Protein AF-A0A2V6VBB5-F1 (afdb_monomer)

Mean predicted aligned error: 3.88 Å

Structure (mmCIF, N/CA/C/O backbone):
data_AF-A0A2V6VBB5-F1
#
_entry.id   AF-A0A2V6VBB5-F1
#
loop_
_atom_site.group_PDB
_atom_site.id
_atom_site.type_symbol
_atom_site.label_atom_id
_atom_site.label_alt_id
_atom_site.label_comp_id
_atom_site.label_asym_id
_atom_site.label_entity_id
_atom_site.label_seq_id
_atom_site.pdbx_PDB_ins_code
_atom_site.Cartn_x
_atom_site.Cartn_y
_atom_site.Cartn_z
_atom_site.occupancy
_atom_site.B_iso_or_equiv
_atom_site.auth_seq_id
_atom_site.auth_comp_id
_atom_site.auth_asym_id
_atom_site.auth_atom_id
_atom_site.pdbx_PDB_model_num
ATOM 1 N N . MET A 1 1 ? 20.850 9.454 -29.461 1.00 58.31 1 MET A N 1
ATOM 2 C CA . MET A 1 1 ? 20.823 8.357 -28.468 1.00 58.31 1 MET A CA 1
ATOM 3 C C . MET A 1 1 ? 19.413 7.794 -28.441 1.00 58.31 1 MET A C 1
ATOM 5 O O . MET A 1 1 ? 18.483 8.585 -28.383 1.00 58.31 1 MET A O 1
ATOM 9 N N . LYS A 1 2 ? 19.230 6.475 -28.577 1.00 57.50 2 LYS A N 1
ATOM 10 C CA . LYS A 1 2 ? 17.920 5.855 -28.328 1.00 57.50 2 LYS A CA 1
ATOM 11 C C . LYS A 1 2 ? 17.746 5.777 -26.811 1.00 57.50 2 LYS A C 1
ATOM 13 O O . LYS A 1 2 ? 18.608 5.198 -26.155 1.00 57.50 2 LYS A O 1
ATOM 18 N N . ASN A 1 3 ? 16.687 6.375 -26.271 1.00 69.12 3 ASN A N 1
ATOM 19 C CA . ASN A 1 3 ? 16.307 6.169 -24.875 1.00 69.12 3 ASN A CA 1
ATOM 20 C C . ASN A 1 3 ? 15.861 4.712 -24.739 1.00 69.12 3 ASN A C 1
ATOM 22 O O . ASN A 1 3 ? 14.818 4.335 -25.267 1.00 69.12 3 ASN A O 1
ATOM 26 N N . VAL A 1 4 ? 16.691 3.882 -24.110 1.00 75.88 4 VAL A N 1
ATOM 27 C CA . VAL A 1 4 ? 16.296 2.525 -23.735 1.00 75.88 4 VAL A CA 1
ATOM 28 C C . VAL A 1 4 ? 15.620 2.638 -22.379 1.00 75.88 4 VAL A C 1
ATOM 30 O O . VAL A 1 4 ? 16.287 2.790 -21.359 1.00 75.88 4 VAL A O 1
ATOM 33 N N . GLU A 1 5 ? 14.292 2.624 -22.380 1.00 85.44 5 GLU A N 1
ATOM 34 C CA . GLU A 1 5 ? 13.521 2.442 -21.154 1.00 85.44 5 GLU A CA 1
ATOM 35 C C . GLU A 1 5 ? 13.708 1.002 -20.672 1.00 85.44 5 GLU A C 1
ATOM 37 O O . GLU A 1 5 ? 13.475 0.043 -21.411 1.00 85.44 5 GLU A O 1
ATOM 42 N N . ILE A 1 6 ? 14.173 0.849 -19.433 1.00 92.00 6 ILE A N 1
ATOM 43 C CA . ILE A 1 6 ? 14.273 -0.456 -18.784 1.00 92.00 6 ILE A CA 1
ATOM 44 C C . ILE A 1 6 ? 12.877 -0.821 -18.284 1.00 92.00 6 ILE A C 1
ATOM 46 O O . ILE A 1 6 ? 12.219 -0.017 -17.623 1.00 92.00 6 ILE A O 1
ATOM 50 N N . SER A 1 7 ? 12.417 -2.031 -18.601 1.00 94.06 7 SER A N 1
ATOM 51 C CA . SER A 1 7 ? 11.127 -2.514 -18.112 1.00 94.06 7 SER A CA 1
ATOM 52 C C . SER A 1 7 ? 11.118 -2.607 -16.580 1.00 94.06 7 SER A C 1
ATOM 54 O O . SER A 1 7 ? 12.144 -2.958 -15.990 1.00 94.06 7 SER A O 1
ATOM 56 N N . PRO A 1 8 ? 9.973 -2.354 -15.920 1.00 95.75 8 PRO A N 1
ATOM 57 C CA . PRO A 1 8 ? 9.848 -2.554 -14.482 1.00 95.75 8 PRO A CA 1
ATOM 58 C C . PRO A 1 8 ? 10.252 -3.972 -14.076 1.00 95.75 8 PRO A C 1
ATOM 60 O O . PRO A 1 8 ? 10.001 -4.938 -14.807 1.00 95.75 8 PRO A O 1
ATOM 63 N N . HIS A 1 9 ? 10.844 -4.113 -12.892 1.00 95.56 9 HIS A N 1
ATOM 64 C CA . HIS A 1 9 ? 11.148 -5.429 -12.346 1.00 95.56 9 HIS A CA 1
ATOM 65 C C . HIS A 1 9 ? 9.848 -6.241 -12.173 1.00 95.56 9 HIS A C 1
ATOM 67 O O . HIS A 1 9 ? 8.820 -5.715 -11.749 1.00 95.56 9 HIS A O 1
ATOM 73 N N . GLY A 1 10 ? 9.863 -7.508 -12.598 1.00 94.75 10 GLY A N 1
ATOM 74 C CA . GLY A 1 10 ? 8.658 -8.344 -12.700 1.00 94.75 10 GLY A CA 1
ATOM 75 C C . GLY A 1 10 ? 7.751 -8.050 -13.906 1.00 94.75 10 GLY A C 1
ATOM 76 O O . GLY A 1 10 ? 6.668 -8.619 -14.005 1.00 94.75 10 GLY A O 1
ATOM 77 N N . GLY A 1 11 ? 8.170 -7.184 -14.836 1.00 95.88 11 GLY A N 1
ATOM 78 C CA . GLY A 1 11 ? 7.493 -6.946 -16.117 1.00 95.88 11 GLY A CA 1
ATOM 79 C C . GLY A 1 11 ? 6.303 -5.984 -16.064 1.00 95.88 11 GLY A C 1
ATOM 80 O O . GLY A 1 11 ? 5.751 -5.647 -17.110 1.00 95.88 11 GLY A O 1
ATOM 81 N N . ARG A 1 12 ? 5.913 -5.505 -14.876 1.00 96.31 12 ARG A N 1
ATOM 82 C CA . ARG A 1 12 ? 4.813 -4.550 -14.692 1.00 96.31 12 ARG A CA 1
ATOM 83 C C . ARG A 1 12 ? 5.105 -3.603 -13.533 1.00 96.31 12 ARG A C 1
ATOM 85 O O . ARG A 1 12 ? 5.479 -4.048 -12.455 1.00 96.31 12 ARG A O 1
ATOM 92 N N . LEU A 1 13 ? 4.864 -2.309 -13.744 1.00 97.38 13 LEU A N 1
ATOM 93 C CA . LEU A 1 13 ? 4.874 -1.319 -12.668 1.00 97.38 13 LEU A CA 1
ATOM 94 C C . LEU A 1 13 ? 3.617 -1.487 -11.805 1.00 97.38 13 LEU A C 1
ATOM 96 O O . LEU A 1 13 ? 2.493 -1.514 -12.314 1.00 97.38 13 LEU A O 1
ATOM 100 N N . VAL A 1 14 ? 3.801 -1.601 -10.497 1.00 98.31 14 VAL A N 1
ATOM 101 C CA . VAL A 1 14 ? 2.708 -1.636 -9.525 1.00 98.31 14 VAL A CA 1
ATOM 102 C C . VAL A 1 14 ? 2.328 -0.198 -9.142 1.00 98.31 14 VAL A C 1
ATOM 104 O O . VAL A 1 14 ? 3.092 0.466 -8.462 1.00 98.31 14 VAL A O 1
ATOM 107 N N . ASP A 1 15 ? 1.150 0.292 -9.549 1.00 97.94 15 ASP A N 1
ATOM 108 C CA . ASP A 1 15 ? 0.567 1.556 -9.047 1.00 97.94 15 ASP A CA 1
ATOM 109 C C . ASP A 1 15 ? -0.591 1.231 -8.092 1.00 97.94 15 ASP A C 1
ATOM 111 O O . ASP A 1 15 ? -1.590 0.626 -8.493 1.00 97.94 15 ASP A O 1
ATOM 115 N N . ARG A 1 16 ? -0.451 1.602 -6.815 1.00 97.44 16 ARG A N 1
ATOM 116 C CA . ARG A 1 16 ? -1.475 1.405 -5.773 1.00 97.44 16 ARG A CA 1
ATOM 117 C C . ARG A 1 16 ? -2.130 2.719 -5.334 1.00 97.44 16 ARG A C 1
ATOM 119 O O . ARG A 1 16 ? -2.909 2.721 -4.379 1.00 97.44 16 ARG A O 1
ATOM 126 N N . VAL A 1 17 ? -1.855 3.839 -6.006 1.00 97.94 17 VAL A N 1
ATOM 127 C CA . VAL A 1 17 ? -2.455 5.135 -5.673 1.00 97.94 17 VAL A CA 1
ATOM 128 C C . VAL A 1 17 ? -3.892 5.190 -6.192 1.00 97.94 17 VAL A C 1
ATOM 130 O O . VAL A 1 17 ? -4.158 5.321 -7.390 1.00 97.94 17 VAL A O 1
ATOM 133 N N . LEU A 1 18 ? -4.847 5.120 -5.264 1.00 97.94 18 LEU A N 1
ATOM 134 C CA . LEU A 1 18 ? -6.270 5.197 -5.585 1.00 97.94 18 LEU A CA 1
ATOM 135 C C . LEU A 1 18 ? -6.666 6.609 -6.031 1.00 97.94 18 LEU A C 1
ATOM 137 O O . LEU A 1 18 ? -6.216 7.612 -5.474 1.00 97.94 18 LEU A O 1
ATOM 141 N N . ARG A 1 19 ? -7.559 6.682 -7.021 1.00 98.12 19 ARG A N 1
ATOM 142 C CA . ARG A 1 19 ? -8.083 7.927 -7.604 1.00 98.12 19 ARG A CA 1
ATOM 143 C C . ARG A 1 19 ? -9.597 7.809 -7.806 1.00 98.12 19 ARG A C 1
ATOM 145 O O . ARG A 1 19 ? -10.130 6.701 -7.836 1.00 98.12 19 ARG A O 1
ATOM 152 N N . GLY A 1 20 ? -10.278 8.949 -7.936 1.00 98.31 20 GLY A N 1
ATOM 153 C CA . GLY A 1 20 ? -11.721 9.007 -8.198 1.00 98.31 20 GLY A CA 1
ATOM 154 C C . GLY A 1 20 ? -12.553 8.249 -7.160 1.00 98.31 20 GLY A C 1
ATOM 155 O O . GLY A 1 20 ? -12.325 8.374 -5.955 1.00 98.31 20 GLY A O 1
ATOM 156 N N . ASP A 1 21 ? -13.495 7.444 -7.644 1.00 98.38 21 ASP A N 1
ATOM 157 C CA . ASP A 1 21 ? -14.429 6.681 -6.813 1.00 98.38 21 ASP A CA 1
ATOM 158 C C . ASP A 1 21 ? -13.720 5.717 -5.857 1.00 98.38 21 ASP A C 1
ATOM 160 O O . ASP A 1 21 ? -14.018 5.697 -4.665 1.00 98.38 21 ASP A O 1
ATOM 164 N N . ALA A 1 22 ? -12.687 5.015 -6.329 1.00 98.00 22 ALA A N 1
ATOM 165 C CA . ALA A 1 22 ? -11.943 4.071 -5.500 1.00 98.00 22 ALA A CA 1
ATOM 166 C C . ALA A 1 22 ? -11.277 4.745 -4.285 1.00 98.00 22 ALA A C 1
ATOM 168 O O . ALA A 1 22 ? -11.224 4.155 -3.204 1.00 98.00 22 ALA A O 1
ATOM 169 N N . LEU A 1 23 ? -10.790 5.985 -4.438 1.00 98.44 23 LEU A N 1
ATOM 170 C CA . LEU A 1 23 ? -10.222 6.756 -3.328 1.00 98.44 23 LEU A CA 1
ATOM 171 C C . LEU A 1 23 ? -11.296 7.160 -2.316 1.00 98.44 23 LEU A C 1
ATOM 173 O O . LEU A 1 23 ? -11.062 7.061 -1.110 1.00 98.44 23 LEU A O 1
ATOM 177 N N . ARG A 1 24 ? -12.455 7.629 -2.793 1.00 98.38 24 ARG A N 1
ATOM 178 C CA . ARG A 1 24 ? -13.576 8.006 -1.922 1.00 98.38 24 ARG A CA 1
ATOM 179 C C . ARG A 1 24 ? -14.024 6.804 -1.094 1.00 98.38 24 ARG A C 1
ATOM 181 O O . ARG A 1 24 ? -14.053 6.898 0.131 1.00 98.38 24 ARG A O 1
ATOM 188 N N . ASP A 1 25 ? -14.273 5.677 -1.747 1.00 98.38 25 ASP A N 1
ATOM 189 C CA . ASP A 1 25 ? -14.773 4.471 -1.092 1.00 98.38 25 ASP A CA 1
ATOM 190 C C . ASP A 1 25 ? -13.737 3.911 -0.099 1.00 98.38 25 ASP A C 1
ATOM 192 O O . ASP A 1 25 ? -14.075 3.462 0.996 1.00 98.38 25 ASP A O 1
ATOM 196 N N . ALA A 1 26 ? -12.443 3.970 -0.438 1.00 98.00 26 ALA A N 1
ATOM 197 C CA . ALA A 1 26 ? -11.379 3.571 0.479 1.00 98.00 26 ALA A CA 1
ATOM 198 C C . ALA A 1 26 ? -11.282 4.486 1.706 1.00 98.00 26 ALA A C 1
ATOM 200 O O . ALA A 1 26 ? -11.053 3.986 2.806 1.00 98.00 26 ALA A O 1
ATOM 201 N N . ARG A 1 27 ? -11.475 5.803 1.548 1.00 97.81 27 ARG A N 1
ATOM 202 C CA . ARG A 1 27 ? -11.484 6.754 2.672 1.00 97.81 27 ARG A CA 1
ATOM 203 C C . ARG A 1 27 ? -12.661 6.525 3.611 1.00 97.81 27 ARG A C 1
ATOM 205 O O . ARG A 1 27 ? -12.462 6.566 4.822 1.00 97.81 27 ARG A O 1
ATOM 212 N N . GLU A 1 28 ? -13.845 6.258 3.068 1.00 98.25 28 GLU A N 1
ATOM 213 C CA . GLU A 1 28 ? -15.024 5.922 3.868 1.00 98.25 28 GLU A CA 1
ATOM 214 C C . GLU A 1 28 ? -14.776 4.653 4.690 1.00 98.25 28 GLU A C 1
ATOM 216 O O . GLU A 1 28 ? -14.858 4.685 5.919 1.00 98.25 28 GLU A O 1
ATOM 221 N N . ARG A 1 29 ? -14.341 3.566 4.035 1.00 98.12 29 ARG A N 1
ATOM 222 C CA . ARG A 1 29 ? -13.997 2.311 4.722 1.00 98.12 29 ARG A CA 1
ATOM 223 C C . ARG A 1 29 ? -12.891 2.496 5.760 1.00 98.12 29 ARG A C 1
ATOM 225 O O . ARG A 1 29 ? -12.981 1.947 6.852 1.00 98.12 29 ARG A O 1
ATOM 232 N N . ALA A 1 30 ? -11.854 3.280 5.458 1.00 97.69 30 ALA A N 1
ATOM 233 C CA . ALA A 1 30 ? -10.750 3.530 6.386 1.00 97.69 30 ALA A CA 1
ATOM 234 C C . ALA A 1 30 ? -11.204 4.196 7.697 1.00 97.69 30 ALA A C 1
ATOM 236 O O . ALA A 1 30 ? -10.533 4.042 8.719 1.00 97.69 30 ALA A O 1
ATOM 237 N N . GLY A 1 31 ? -12.345 4.897 7.695 1.00 97.06 31 GLY A N 1
ATOM 238 C CA . GLY A 1 31 ? -12.934 5.497 8.890 1.00 97.06 31 GLY A CA 1
ATOM 239 C C . GLY A 1 31 ? -13.289 4.484 9.983 1.00 97.06 31 GLY A C 1
ATOM 240 O O . GLY A 1 31 ? -13.162 4.814 11.161 1.00 97.06 31 GLY A O 1
ATOM 241 N N . SER A 1 32 ? -13.669 3.256 9.613 1.00 97.38 32 SER A N 1
ATOM 242 C CA . SER A 1 32 ? -14.072 2.200 10.552 1.00 97.38 32 SER A CA 1
ATOM 243 C C . SER A 1 32 ? -12.967 1.190 10.878 1.00 97.38 32 SER A C 1
ATOM 245 O O . SER A 1 32 ? -13.176 0.296 11.697 1.00 97.38 32 SER A O 1
ATOM 247 N N . LEU A 1 33 ? -11.804 1.279 10.229 1.00 98.31 33 LEU A N 1
ATOM 248 C CA . LEU A 1 33 ? -10.716 0.318 10.411 1.00 98.31 33 LEU A CA 1
ATOM 249 C C . LEU A 1 33 ? -9.816 0.687 11.593 1.00 98.31 33 LEU A C 1
ATOM 251 O O . LEU A 1 33 ? -9.629 1.855 11.942 1.00 98.31 33 LEU A O 1
ATOM 255 N N . LYS A 1 34 ? -9.188 -0.337 12.182 1.00 98.19 34 LYS A N 1
ATOM 256 C CA . LYS A 1 34 ? -8.134 -0.138 13.179 1.00 98.19 34 LYS A CA 1
ATOM 257 C C . LYS A 1 34 ? -6.977 0.638 12.549 1.00 98.19 34 LYS A C 1
ATOM 259 O O . LYS A 1 34 ? -6.445 0.248 11.513 1.00 98.19 34 LYS A O 1
ATOM 264 N N . ARG A 1 35 ? -6.554 1.708 13.221 1.00 97.12 35 ARG A N 1
ATOM 265 C CA . ARG A 1 35 ? -5.400 2.511 12.808 1.00 97.12 35 ARG A CA 1
ATOM 266 C C . ARG A 1 35 ? -4.115 1.941 13.394 1.00 97.12 35 ARG A C 1
ATOM 268 O O . ARG A 1 35 ? -4.076 1.551 14.560 1.00 97.12 35 ARG A O 1
ATOM 275 N N . ILE A 1 36 ? -3.068 1.932 12.580 1.00 97.19 36 ILE A N 1
ATOM 276 C CA . ILE A 1 36 ? -1.708 1.572 12.975 1.00 97.19 36 ILE A CA 1
ATOM 277 C C . ILE A 1 36 ? -0.843 2.799 12.697 1.00 97.19 36 ILE A C 1
ATOM 279 O O . ILE A 1 36 ? -0.814 3.292 11.572 1.00 97.19 36 ILE A O 1
ATOM 283 N N . ALA A 1 37 ? -0.188 3.329 13.730 1.00 97.56 37 ALA A N 1
ATOM 284 C CA . ALA A 1 37 ? 0.728 4.450 13.569 1.00 97.56 37 ALA A CA 1
ATOM 285 C C . ALA A 1 37 ? 2.022 3.964 12.905 1.00 97.56 37 ALA A C 1
ATOM 287 O O . ALA A 1 37 ? 2.600 2.965 13.332 1.00 97.56 37 ALA A O 1
ATOM 288 N N . LEU A 1 38 ? 2.474 4.676 11.874 1.00 97.69 38 LEU A N 1
ATOM 289 C CA . LEU A 1 38 ? 3.719 4.372 11.177 1.00 97.69 38 LEU A CA 1
ATOM 290 C C . LEU A 1 38 ? 4.824 5.308 11.664 1.00 97.69 38 LEU A C 1
ATOM 292 O O . LEU A 1 38 ? 4.596 6.502 11.858 1.00 97.69 38 LEU A O 1
ATOM 296 N N . ASN A 1 39 ? 6.027 4.766 11.842 1.00 98.38 39 ASN A N 1
ATOM 297 C CA . ASN A 1 39 ? 7.222 5.589 12.003 1.00 98.38 39 ASN A CA 1
ATOM 298 C C . ASN A 1 39 ? 7.710 6.093 10.630 1.00 98.38 39 ASN A C 1
ATOM 300 O O . ASN A 1 39 ? 7.191 5.694 9.586 1.00 98.38 39 ASN A O 1
ATOM 304 N N . ALA A 1 40 ? 8.733 6.951 10.630 1.00 98.44 40 ALA A N 1
ATOM 305 C CA . ALA A 1 40 ? 9.260 7.548 9.404 1.00 98.44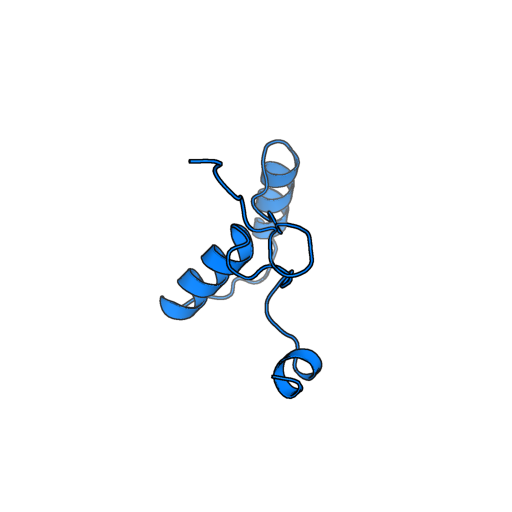 40 ALA A CA 1
ATOM 306 C C . ALA A 1 40 ? 9.741 6.507 8.376 1.00 98.44 40 ALA A C 1
ATOM 308 O O . ALA A 1 40 ? 9.438 6.642 7.196 1.00 98.44 40 ALA A O 1
ATOM 309 N N . ARG A 1 41 ? 10.427 5.442 8.816 1.00 98.19 41 ARG A N 1
ATOM 310 C CA . ARG A 1 41 ? 10.921 4.388 7.916 1.00 98.19 41 ARG A CA 1
ATOM 311 C C . ARG A 1 41 ? 9.768 3.643 7.252 1.00 98.19 41 ARG A C 1
ATOM 313 O O . ARG A 1 41 ? 9.736 3.533 6.035 1.00 98.19 41 ARG A O 1
ATOM 320 N N . THR A 1 42 ? 8.797 3.187 8.039 1.00 98.12 42 THR A N 1
ATOM 321 C CA . THR A 1 42 ? 7.648 2.447 7.503 1.00 98.12 42 THR A CA 1
ATOM 322 C C . THR A 1 42 ? 6.767 3.326 6.613 1.00 98.12 42 THR A C 1
ATOM 324 O O . THR A 1 42 ? 6.159 2.821 5.675 1.00 98.12 42 THR A O 1
ATOM 327 N N . MET A 1 43 ? 6.711 4.638 6.867 1.00 98.25 43 MET A N 1
ATOM 328 C CA . MET A 1 43 ? 6.051 5.580 5.961 1.00 98.25 43 MET A CA 1
ATOM 329 C C . MET A 1 43 ? 6.767 5.655 4.605 1.00 98.25 43 MET A C 1
ATOM 331 O O . MET A 1 43 ? 6.101 5.583 3.576 1.00 98.25 43 MET A O 1
ATOM 335 N N . SER A 1 44 ? 8.102 5.737 4.590 1.00 98.44 44 SER A N 1
ATOM 336 C CA . SER A 1 44 ? 8.877 5.688 3.343 1.00 98.44 44 SER A CA 1
ATOM 337 C C . SER A 1 44 ? 8.665 4.373 2.590 1.00 98.44 44 SER A C 1
ATOM 339 O O . SER A 1 44 ? 8.429 4.397 1.387 1.00 98.44 44 SER A O 1
ATOM 341 N N . ASP A 1 45 ? 8.667 3.231 3.283 1.00 98.38 45 ASP A N 1
ATOM 342 C CA . ASP A 1 45 ? 8.398 1.935 2.647 1.00 98.38 45 ASP A CA 1
ATOM 343 C C . ASP A 1 45 ? 6.984 1.870 2.046 1.00 98.38 45 ASP A C 1
ATOM 345 O O . ASP A 1 45 ? 6.805 1.370 0.936 1.00 98.38 45 ASP A O 1
ATOM 349 N N . LEU A 1 46 ? 5.978 2.414 2.744 1.00 98.44 46 LEU A N 1
ATOM 350 C CA . LEU A 1 46 ? 4.608 2.497 2.234 1.00 98.44 46 LEU A CA 1
ATOM 351 C C . LEU A 1 46 ? 4.530 3.342 0.955 1.00 98.44 46 LEU A C 1
ATOM 353 O O . LEU A 1 46 ? 3.825 2.960 0.024 1.00 98.44 46 LEU A O 1
ATOM 357 N N . GLU A 1 47 ? 5.246 4.465 0.894 1.00 98.38 47 GLU A N 1
ATOM 358 C CA . GLU A 1 47 ? 5.302 5.310 -0.302 1.00 98.38 47 GLU A CA 1
ATOM 359 C C . GLU A 1 47 ? 5.957 4.574 -1.478 1.00 98.38 47 GLU A C 1
ATOM 361 O O . GLU A 1 47 ? 5.385 4.537 -2.567 1.00 98.38 47 GLU A O 1
ATOM 366 N N . LEU A 1 48 ? 7.101 3.918 -1.252 1.00 98.56 48 LEU A N 1
ATOM 367 C CA . LEU A 1 48 ? 7.819 3.158 -2.282 1.00 98.56 48 LEU A CA 1
ATOM 368 C C . LEU A 1 48 ? 6.998 1.973 -2.818 1.00 98.56 48 LEU A C 1
ATOM 370 O O . LEU A 1 48 ? 7.012 1.712 -4.025 1.00 98.56 48 LEU A O 1
ATOM 374 N N . LEU A 1 49 ? 6.236 1.298 -1.951 1.00 98.50 49 LEU A N 1
ATOM 375 C CA . LEU A 1 49 ? 5.236 0.304 -2.355 1.00 98.50 49 LEU A CA 1
ATOM 376 C C . LEU A 1 49 ? 4.106 0.939 -3.175 1.00 98.50 49 LEU A C 1
ATOM 378 O O . LEU A 1 49 ? 3.681 0.371 -4.179 1.00 98.50 49 LEU A O 1
ATOM 382 N N . ALA A 1 50 ? 3.609 2.106 -2.758 1.00 98.25 50 ALA A N 1
ATOM 383 C CA . ALA A 1 50 ? 2.455 2.741 -3.385 1.00 98.25 50 ALA A CA 1
ATOM 384 C C . ALA A 1 50 ? 2.730 3.196 -4.824 1.00 98.25 50 ALA A C 1
ATOM 386 O O . ALA A 1 50 ? 1.867 3.035 -5.689 1.00 98.25 50 ALA A O 1
ATOM 387 N N . VAL A 1 51 ? 3.922 3.748 -5.071 1.00 98.19 51 VAL A N 1
ATOM 388 C CA . VAL A 1 51 ? 4.321 4.306 -6.376 1.00 98.19 51 VAL A CA 1
ATOM 389 C C . VAL A 1 51 ? 5.048 3.305 -7.278 1.00 98.19 51 VAL A C 1
ATOM 391 O O . VAL A 1 51 ? 5.453 3.653 -8.386 1.00 98.19 51 VAL A O 1
ATOM 394 N N . GLY A 1 52 ? 5.236 2.068 -6.812 1.00 97.88 52 GLY A N 1
ATOM 395 C CA . GLY A 1 52 ? 5.806 0.987 -7.614 1.00 97.88 52 GLY A CA 1
ATOM 396 C C . GLY A 1 52 ? 7.327 0.929 -7.653 1.00 97.88 52 GLY A C 1
ATOM 397 O O . GLY A 1 52 ? 7.866 0.133 -8.424 1.00 97.88 52 GLY A O 1
ATOM 398 N N . ALA A 1 53 ? 8.027 1.694 -6.812 1.00 97.94 53 ALA A N 1
ATOM 399 C CA . ALA A 1 53 ? 9.485 1.623 -6.693 1.00 97.94 53 ALA A CA 1
ATOM 400 C C . ALA A 1 53 ? 9.966 0.229 -6.243 1.00 97.94 53 ALA A C 1
ATOM 402 O O . ALA A 1 53 ? 11.070 -0.183 -6.585 1.00 97.94 53 ALA A O 1
ATOM 403 N N . TYR A 1 54 ? 9.112 -0.513 -5.531 1.00 97.75 54 TYR A N 1
ATOM 404 C CA . TYR A 1 54 ? 9.350 -1.898 -5.120 1.00 97.75 54 TYR A CA 1
ATOM 405 C C . TYR A 1 54 ? 8.667 -2.951 -6.000 1.00 97.75 54 TYR A C 1
ATOM 407 O O . TYR A 1 54 ? 8.546 -4.099 -5.579 1.00 97.75 54 TYR A O 1
ATOM 415 N N . SER A 1 55 ? 8.230 -2.610 -7.219 1.00 97.94 55 SER A N 1
ATOM 416 C CA . SER A 1 55 ? 7.703 -3.620 -8.153 1.00 97.94 55 SER A CA 1
ATOM 417 C C . SER A 1 55 ? 8.684 -4.804 -8.261 1.00 97.94 55 SER A C 1
ATOM 419 O O . SER A 1 55 ? 9.887 -4.567 -8.396 1.00 97.94 55 SER A O 1
ATOM 421 N N . PRO A 1 56 ? 8.219 -6.065 -8.169 1.00 96.75 56 PRO A N 1
ATOM 422 C CA . PRO A 1 56 ? 6.833 -6.529 -8.279 1.00 96.75 56 PRO A CA 1
ATOM 423 C C . PRO A 1 56 ? 6.046 -6.583 -6.963 1.00 96.75 56 PRO A C 1
ATOM 425 O O . PRO A 1 56 ? 4.940 -7.121 -6.959 1.00 96.75 56 PRO A O 1
ATOM 428 N N . LEU A 1 57 ? 6.582 -6.084 -5.847 1.00 97.88 57 LEU A N 1
ATOM 429 C CA . LEU A 1 57 ? 5.868 -6.137 -4.577 1.00 97.88 57 LEU A CA 1
ATOM 430 C C . LEU A 1 57 ? 4.536 -5.400 -4.659 1.00 97.88 57 LEU A C 1
ATOM 432 O O . LEU A 1 57 ? 4.419 -4.278 -5.147 1.00 97.88 57 LEU A O 1
ATOM 436 N N . GLU A 1 58 ? 3.528 -6.072 -4.125 1.00 96.75 58 GLU A N 1
ATOM 437 C CA . GLU A 1 58 ? 2.137 -5.648 -4.147 1.00 96.75 58 GLU A CA 1
ATOM 438 C C . GLU A 1 58 ? 1.635 -5.201 -2.761 1.00 96.75 58 GLU A C 1
ATOM 440 O O . GLU A 1 58 ? 0.515 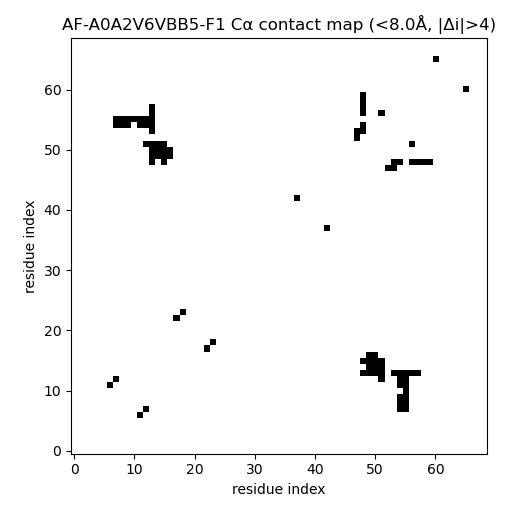-4.699 -2.626 1.00 96.75 58 GLU A O 1
ATOM 445 N N . GLY A 1 59 ? 2.480 -5.335 -1.741 1.00 97.31 59 GLY A N 1
ATOM 446 C CA . GLY A 1 59 ? 2.249 -4.943 -0.357 1.00 97.31 59 GLY A CA 1
ATOM 447 C C . GLY A 1 59 ? 3.471 -5.270 0.503 1.00 97.31 59 GLY A C 1
ATOM 448 O O . GLY A 1 59 ? 4.509 -5.681 -0.016 1.00 97.31 59 GLY A O 1
ATOM 449 N N . PHE A 1 60 ? 3.347 -5.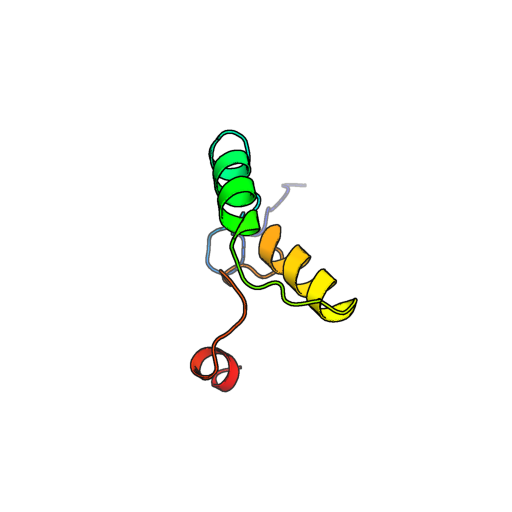097 1.820 1.00 97.69 60 PHE A N 1
ATOM 450 C CA .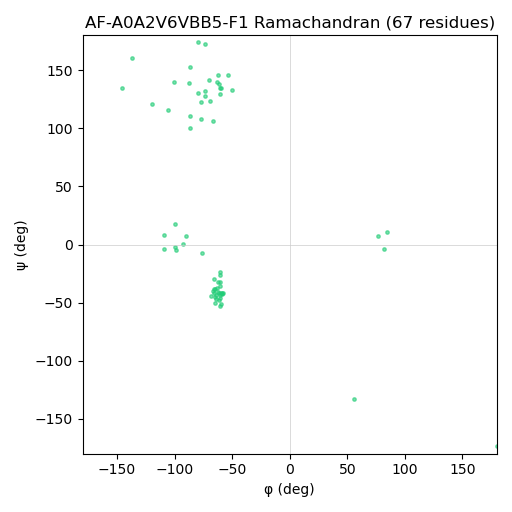 PHE A 1 60 ? 4.361 -5.580 2.758 1.00 97.69 60 PHE A CA 1
ATOM 451 C C . PHE A 1 60 ? 4.460 -7.109 2.690 1.00 97.69 60 PHE A C 1
ATOM 453 O O . PHE A 1 60 ? 3.440 -7.789 2.588 1.00 97.69 60 PHE A O 1
ATOM 460 N N . MET A 1 61 ? 5.685 -7.629 2.760 1.00 97.88 61 MET A N 1
ATOM 461 C CA . MET A 1 61 ? 5.953 -9.067 2.717 1.00 97.88 61 MET A CA 1
ATOM 462 C C . MET A 1 61 ? 5.287 -9.798 3.884 1.00 97.88 61 MET A C 1
ATOM 464 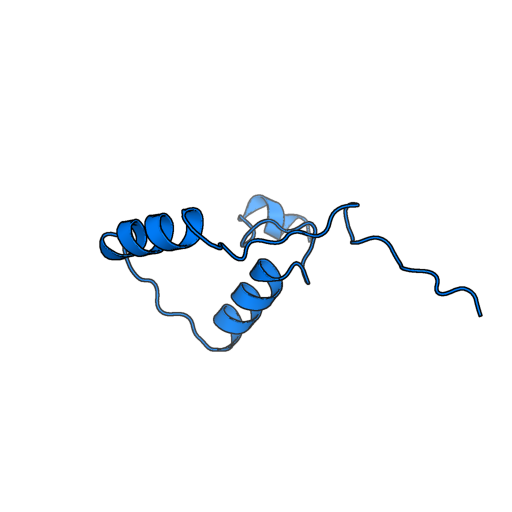O O . MET A 1 61 ? 5.353 -9.349 5.033 1.00 97.88 61 MET A O 1
ATOM 468 N N . GLY A 1 62 ? 4.698 -10.956 3.592 1.00 97.38 62 GLY A N 1
ATOM 469 C CA . GLY A 1 62 ? 4.399 -11.942 4.621 1.00 97.38 62 GLY A CA 1
ATOM 470 C C . GLY A 1 62 ? 5.674 -12.645 5.094 1.00 97.38 62 GLY A C 1
ATOM 471 O O . GLY A 1 62 ? 6.748 -12.490 4.515 1.00 97.38 62 GLY A O 1
AT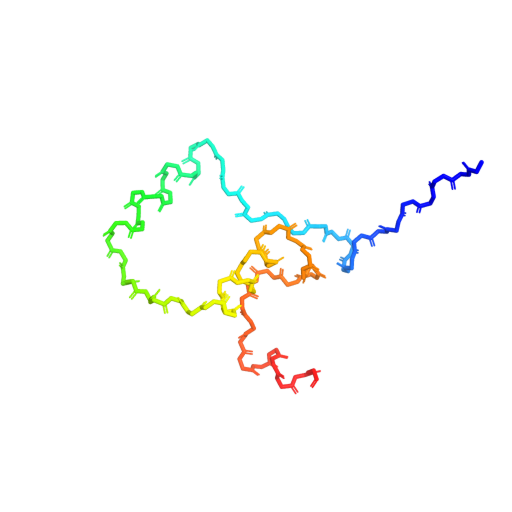OM 472 N N . GLU A 1 63 ? 5.561 -13.468 6.137 1.00 97.94 63 GLU A N 1
ATOM 473 C CA . GLU A 1 63 ? 6.713 -14.205 6.672 1.00 97.94 63 GLU A CA 1
ATOM 474 C C . GLU A 1 63 ? 7.360 -15.130 5.629 1.00 97.94 63 GLU A C 1
ATOM 476 O O . GLU A 1 63 ? 8.584 -15.204 5.550 1.00 97.94 63 GLU A O 1
ATOM 481 N N . ALA A 1 64 ? 6.551 -15.827 4.825 1.00 97.25 64 ALA A N 1
ATOM 482 C CA . ALA A 1 64 ? 7.057 -16.733 3.799 1.00 97.25 64 ALA A CA 1
ATOM 483 C C . ALA A 1 64 ? 7.893 -15.985 2.752 1.00 97.25 64 ALA A C 1
ATOM 485 O O . ALA A 1 64 ? 9.018 -16.397 2.488 1.00 97.25 64 ALA A O 1
ATOM 486 N N . ASP A 1 65 ? 7.390 -14.860 2.233 1.00 95.19 65 ASP A N 1
ATOM 487 C CA . ASP A 1 65 ? 8.112 -14.026 1.264 1.00 95.19 65 ASP A CA 1
ATOM 488 C C . ASP A 1 65 ? 9.424 -13.513 1.868 1.00 95.19 65 ASP A C 1
ATOM 490 O O . ASP A 1 65 ? 10.491 -13.632 1.267 1.00 95.19 65 ASP A O 1
ATOM 494 N N . TYR A 1 66 ? 9.359 -13.023 3.110 1.00 96.56 66 TYR A N 1
ATOM 495 C CA . TYR A 1 66 ? 10.515 -12.492 3.824 1.00 96.56 66 TYR A CA 1
ATOM 496 C C . TYR A 1 66 ? 11.614 -13.537 4.060 1.00 96.56 66 TYR A C 1
ATOM 498 O O . TYR A 1 66 ? 12.793 -13.206 4.074 1.00 96.56 66 TYR A O 1
ATOM 506 N N . ARG A 1 67 ? 11.267 -14.814 4.240 1.00 97.44 67 ARG A N 1
ATOM 507 C CA . ARG A 1 67 ? 12.260 -15.886 4.438 1.00 97.44 67 ARG A CA 1
ATOM 508 C 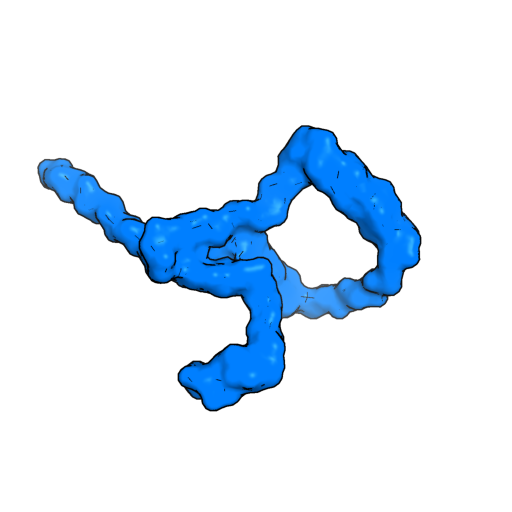C . ARG A 1 67 ? 12.971 -16.317 3.152 1.00 97.44 67 ARG A C 1
ATOM 510 O O . ARG A 1 67 ? 13.878 -17.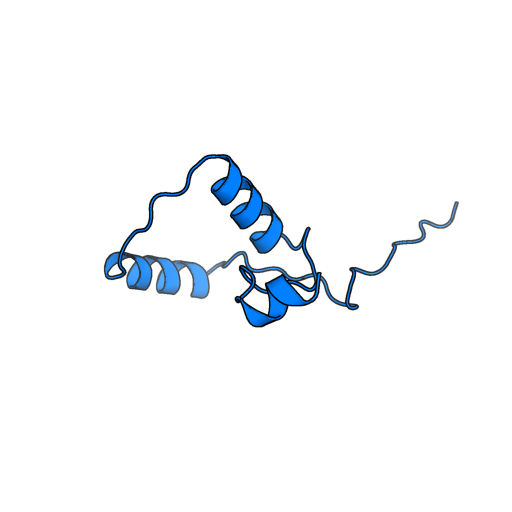141 3.230 1.00 97.44 67 ARG A O 1
ATOM 517 N N . THR A 1 68 ? 12.553 -15.816 1.991 1.00 94.94 68 THR A N 1
ATOM 518 C CA . THR A 1 68 ? 13.138 -16.182 0.688 1.00 94.94 68 THR A CA 1
ATOM 519 C C . THR A 1 68 ? 14.147 -15.168 0.149 1.00 94.94 68 THR A C 1
ATOM 521 O O . THR A 1 68 ? 14.713 -15.412 -0.917 1.00 94.94 68 THR A O 1
ATOM 524 N N . VAL A 1 69 ? 14.372 -14.059 0.866 1.00 91.94 69 VAL A N 1
ATOM 525 C CA . VAL A 1 69 ? 15.310 -12.988 0.484 1.00 91.94 69 VAL A CA 1
ATOM 526 C C . VAL A 1 69 ? 16.648 -13.059 1.207 1.00 91.94 69 VAL A C 1
ATOM 528 O O . VAL A 1 69 ? 16.705 -13.621 2.324 1.00 91.94 69 VAL A O 1
#

Nearest PDB structures (foldseek):
  8a8g-assembly1_A-2  TM=8.733E-01  e=1.137E-02  Methanothermococcus thermolithotrophicus DSM 2095

Radius of gyration: 15.45 Å; Cα contacts (8 Å, |Δi|>4): 45; chains: 1; bounding box: 36×26×42 Å

Foldseek 3Di:
DDPDDDAAVVRDADAQDDDDPRVVVVVVVVVPDDDDDDDPVVVVVVVCLNRRVVPPDNDDDDPVRVVVD

Secondary structure (DSSP, 8-state):
----PPPPGGGS-------HHHHHHHHHHHTTSPP----HHHHHHHHHHHTTTTTT--SSPPHHHHTT-

pLDDT: mean 95.35, std 7.95, range [57.5, 98.56]

Solvent-accessible surface area (backbone atoms only — not comparable to full-atom values): 4420 Å² total; per-residue (Å²): 133,85,86,78,80,78,75,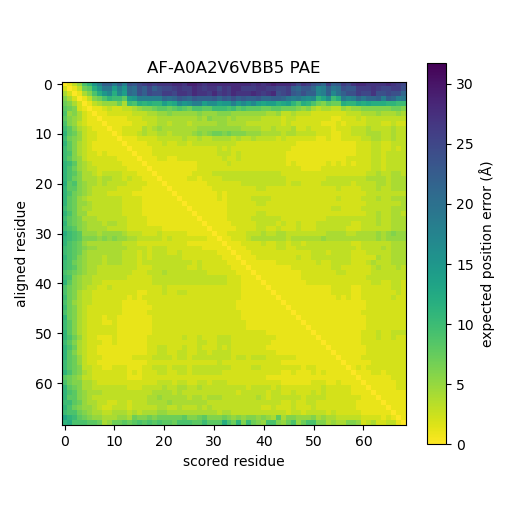43,50,84,77,44,72,34,77,64,73,66,57,72,68,60,33,54,54,49,52,60,56,54,70,78,50,88,84,78,90,71,55,73,68,58,46,52,53,52,50,36,40,31,70,17,78,48,25,66,43,89,63,84,75,52,73,72,61,58,72,74,110

Sequence (69 aa):
MKNVEISPHGGRLVDRVLRGDALRDARERAGSLKRIALNARTMSDLELLAVGAYSPLEGFMGEADYRTV